Protein AF-A0A7W1IMU9-F1 (afdb_monomer_lite)

Sequence (78 aa):
MKKKTKIISLKNHRATNPSNETLTIEKLKTFKALENLSEEEAQQMLLEIKVLSAVMIDLLNNQQKENSENDLTLNEAA

Secondary structure (DSSP, 8-state):
-----------------TT-PPP-HHHHTTSTTTTT--HHHHHHHHHHHHHHHHHHHHHHHHHHHHHHHHHHHHHS--

Structure (mmCIF, N/CA/C/O backbone):
data_AF-A0A7W1IMU9-F1
#
_entry.id   AF-A0A7W1IMU9-F1
#
loop_
_atom_site.group_PDB
_atom_site.id
_atom_site.type_symbol
_atom_site.label_atom_id
_atom_site.label_alt_id
_atom_site.label_comp_id
_atom_site.label_asym_id
_atom_site.label_entity_id
_atom_site.label_seq_id
_atom_site.pdbx_PDB_ins_code
_atom_site.Cartn_x
_atom_site.Cartn_y
_atom_site.Cartn_z
_atom_site.occupancy
_atom_site.B_iso_or_equiv
_atom_site.auth_seq_id
_atom_site.auth_comp_id
_atom_site.auth_asym_id
_atom_site.auth_atom_id
_atom_site.pdbx_PDB_model_num
ATOM 1 N N . MET A 1 1 ? -1.655 -42.429 -26.058 1.00 46.91 1 MET A N 1
ATOM 2 C CA . MET A 1 1 ? -2.501 -41.221 -26.219 1.00 46.91 1 MET A CA 1
ATOM 3 C C . MET A 1 1 ? -1.675 -39.996 -25.833 1.00 46.91 1 MET A C 1
ATOM 5 O O . MET A 1 1 ? -1.325 -39.867 -24.669 1.00 46.91 1 MET A O 1
ATOM 9 N N . LYS A 1 2 ? -1.272 -39.146 -26.789 1.00 46.66 2 LYS A N 1
ATOM 10 C CA . LYS A 1 2 ? -0.462 -37.946 -26.504 1.00 46.66 2 LYS A CA 1
ATOM 11 C C . LYS A 1 2 ? -1.402 -36.800 -26.106 1.00 46.66 2 LYS A C 1
ATOM 13 O O . LYS A 1 2 ? -2.166 -36.328 -26.944 1.00 46.66 2 LYS A O 1
ATOM 18 N N . LYS A 1 3 ? -1.394 -36.394 -24.832 1.00 51.34 3 LYS A N 1
ATOM 19 C CA . LYS A 1 3 ? -2.183 -35.250 -24.347 1.00 51.34 3 LYS A CA 1
ATOM 20 C C . LYS A 1 3 ? -1.560 -33.970 -24.912 1.00 51.34 3 LYS A C 1
ATOM 22 O O . LYS A 1 3 ? -0.450 -33.611 -24.537 1.00 51.34 3 LYS A O 1
ATOM 27 N N . LYS A 1 4 ? -2.241 -33.316 -25.857 1.00 55.72 4 LYS A N 1
ATOM 28 C CA . LYS A 1 4 ? -1.853 -31.987 -26.344 1.00 55.72 4 LYS A CA 1
ATOM 29 C C . LYS A 1 4 ? -2.200 -30.976 -25.251 1.00 55.72 4 LYS A C 1
ATOM 31 O O . LYS A 1 4 ? -3.370 -30.644 -25.076 1.00 55.72 4 LYS A O 1
ATOM 36 N N . THR A 1 5 ? -1.204 -30.526 -24.496 1.00 59.56 5 THR A N 1
ATOM 37 C CA . THR A 1 5 ? -1.373 -29.431 -23.536 1.00 59.56 5 THR A CA 1
ATOM 38 C C . THR A 1 5 ? -1.606 -28.150 -24.326 1.00 59.56 5 THR A C 1
ATOM 40 O O . THR A 1 5 ? -0.709 -27.648 -24.999 1.00 59.56 5 THR A O 1
ATOM 43 N N . LYS A 1 6 ? -2.843 -27.654 -24.314 1.00 65.56 6 LYS A N 1
ATOM 44 C CA . LYS A 1 6 ? -3.200 -26.379 -24.933 1.00 65.56 6 LYS A CA 1
ATOM 45 C C . LYS A 1 6 ? -2.632 -25.276 -24.039 1.00 65.56 6 LYS A C 1
ATOM 47 O O . LYS A 1 6 ? -3.135 -25.077 -22.939 1.00 65.56 6 LYS A O 1
ATOM 52 N N . ILE A 1 7 ? -1.563 -24.615 -24.478 1.00 64.94 7 ILE A N 1
ATOM 53 C CA . ILE A 1 7 ? -1.025 -23.439 -23.787 1.00 64.94 7 ILE A CA 1
ATOM 54 C C . ILE A 1 7 ? -2.082 -22.340 -23.915 1.00 64.94 7 ILE A C 1
ATOM 56 O O . ILE A 1 7 ? -2.413 -21.912 -25.020 1.00 64.94 7 ILE A O 1
ATOM 60 N N . ILE A 1 8 ? -2.677 -21.947 -22.792 1.00 58.72 8 ILE A N 1
ATOM 61 C CA . ILE A 1 8 ? -3.651 -20.859 -22.747 1.00 58.72 8 ILE A CA 1
ATOM 62 C C . ILE A 1 8 ? -2.846 -19.580 -22.532 1.00 58.72 8 ILE A C 1
ATOM 64 O O . ILE A 1 8 ? -2.214 -19.416 -21.493 1.00 58.72 8 ILE A O 1
ATOM 68 N N . SER A 1 9 ? -2.844 -18.696 -23.529 1.00 54.16 9 SER A N 1
ATOM 69 C CA . SER A 1 9 ? -2.290 -17.350 -23.387 1.00 54.16 9 SER A CA 1
ATOM 70 C C . SER A 1 9 ? -3.069 -16.625 -22.290 1.00 54.16 9 SER A C 1
ATOM 72 O O . SER A 1 9 ? -4.290 -16.456 -22.393 1.00 54.16 9 SER A O 1
ATOM 74 N N . LEU A 1 10 ? -2.375 -16.244 -21.217 1.00 57.00 10 LEU A N 1
ATOM 75 C CA . LEU A 1 10 ? -2.916 -15.327 -20.225 1.00 57.00 10 LEU A CA 1
ATOM 76 C C . LEU A 1 10 ? -3.161 -14.012 -20.959 1.00 57.00 10 LEU A C 1
ATOM 78 O O . LEU A 1 10 ? -2.220 -13.325 -21.348 1.00 57.00 10 LEU A O 1
ATOM 82 N N . LYS A 1 11 ? -4.434 -13.696 -21.219 1.00 52.16 11 LYS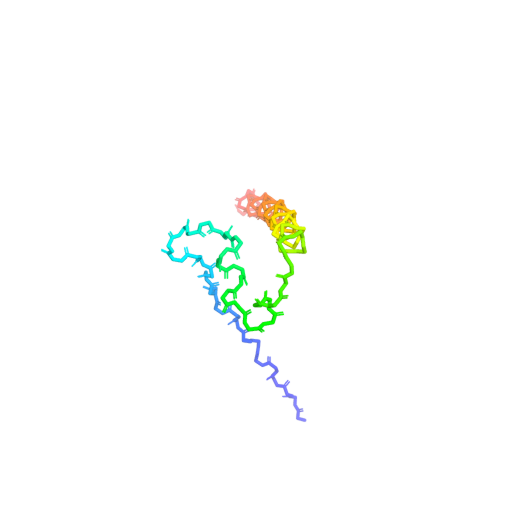 A N 1
ATOM 83 C CA . LYS A 1 11 ? -4.811 -12.389 -21.757 1.00 52.16 11 LYS A CA 1
ATOM 84 C C . LYS A 1 11 ? -4.188 -11.337 -20.847 1.00 52.16 11 LYS A C 1
ATOM 86 O O . LYS A 1 11 ? -4.336 -11.438 -19.630 1.00 52.16 11 LYS A O 1
ATOM 91 N N . ASN A 1 12 ? -3.516 -10.352 -21.441 1.00 48.44 12 ASN A N 1
ATOM 92 C CA . ASN A 1 12 ? -2.989 -9.183 -20.747 1.00 48.44 12 ASN A CA 1
ATOM 93 C C . ASN A 1 12 ? -4.146 -8.431 -20.078 1.00 48.44 12 ASN A C 1
ATOM 95 O O . ASN A 1 12 ? -4.687 -7.470 -20.624 1.00 48.44 12 ASN A O 1
ATOM 99 N N . HIS A 1 13 ? -4.553 -8.870 -18.891 1.00 47.84 13 HIS A N 1
ATOM 100 C CA . HIS A 1 13 ? -5.319 -8.043 -17.987 1.00 47.84 13 HIS A CA 1
ATOM 101 C C . HIS A 1 13 ? -4.349 -6.970 -17.514 1.00 47.84 13 HIS A C 1
ATOM 103 O O . HIS A 1 13 ? -3.585 -7.175 -16.575 1.00 47.84 13 HIS A O 1
ATOM 109 N N . ARG A 1 14 ? -4.350 -5.822 -18.204 1.00 45.53 14 ARG A N 1
ATOM 110 C CA . ARG A 1 14 ? -3.888 -4.570 -17.612 1.00 45.53 14 ARG A CA 1
ATOM 111 C C . ARG A 1 14 ? -4.737 -4.372 -16.361 1.00 45.53 14 ARG A C 1
ATOM 113 O O . ARG A 1 14 ? -5.827 -3.816 -16.428 1.00 45.53 14 ARG A O 1
ATOM 120 N N . ALA A 1 15 ? -4.254 -4.858 -15.225 1.00 47.44 15 ALA A N 1
ATOM 121 C CA . ALA A 1 15 ? -4.713 -4.418 -13.923 1.00 47.44 15 ALA A CA 1
ATOM 122 C C . ALA A 1 15 ? -4.166 -2.999 -13.715 1.00 47.44 15 ALA A C 1
ATOM 124 O O . ALA A 1 15 ? -3.313 -2.746 -12.874 1.00 47.44 15 ALA A O 1
ATOM 125 N N . THR A 1 16 ? -4.584 -2.067 -14.567 1.00 51.91 16 THR A N 1
ATOM 126 C CA . THR A 1 16 ? -4.415 -0.647 -14.305 1.00 51.91 16 THR A CA 1
ATOM 127 C C . THR A 1 16 ? -5.458 -0.294 -13.267 1.00 51.91 16 THR A C 1
ATOM 129 O O . THR A 1 16 ? -6.638 -0.534 -13.513 1.00 51.91 16 THR A O 1
ATOM 132 N N . ASN A 1 17 ? -5.029 0.256 -12.129 1.00 52.47 17 ASN A N 1
ATOM 133 C CA . ASN A 1 17 ? -5.905 0.996 -11.227 1.00 52.47 17 ASN A CA 1
ATOM 134 C C . ASN A 1 17 ? -6.675 2.017 -12.088 1.00 52.47 17 ASN A C 1
ATOM 136 O O . ASN A 1 17 ? -6.058 2.973 -12.560 1.00 52.47 17 ASN A O 1
ATOM 140 N N . PRO A 1 18 ? -7.973 1.803 -12.371 1.00 50.97 18 PRO A N 1
ATOM 141 C CA . PRO A 1 18 ? -8.693 2.593 -13.367 1.00 50.97 18 PRO A CA 1
ATOM 142 C C . PRO A 1 18 ? -8.865 4.057 -12.938 1.00 50.97 18 PRO A C 1
ATOM 144 O O . PRO A 1 18 ? -9.213 4.895 -13.764 1.00 50.97 18 PRO A O 1
ATOM 147 N N . SER A 1 19 ? -8.581 4.366 -11.669 1.00 61.41 19 SER A N 1
ATOM 148 C CA . SER A 1 19 ? -8.825 5.667 -11.052 1.00 61.41 19 SER A CA 1
ATOM 149 C C . SER A 1 19 ? -7.547 6.446 -10.712 1.00 61.41 19 SER A C 1
ATOM 151 O O . SER A 1 19 ? -7.658 7.558 -10.208 1.00 61.41 19 SER A O 1
ATOM 153 N N . ASN A 1 20 ? -6.341 5.883 -10.919 1.00 65.81 20 ASN A N 1
ATOM 154 C CA . ASN A 1 20 ? -5.074 6.432 -10.386 1.00 65.81 20 ASN A CA 1
ATOM 155 C C . ASN A 1 20 ? -5.149 6.803 -8.891 1.00 65.81 20 ASN A C 1
ATOM 157 O O . ASN A 1 20 ? -4.463 7.705 -8.413 1.00 65.81 20 ASN A O 1
ATOM 161 N N . GLU A 1 21 ? -6.007 6.123 -8.135 1.00 71.81 21 GLU A N 1
ATOM 162 C CA . GLU A 1 21 ? -6.205 6.452 -6.735 1.00 71.81 21 GLU A CA 1
ATOM 163 C C . GLU A 1 21 ? -5.003 6.004 -5.908 1.00 71.81 21 GLU A C 1
ATOM 165 O O . GLU A 1 21 ? -4.656 4.822 -5.889 1.00 71.81 21 GLU A O 1
ATOM 170 N N . THR A 1 22 ? -4.409 6.938 -5.171 1.00 81.69 22 THR A N 1
ATOM 171 C CA . THR A 1 22 ? -3.372 6.622 -4.191 1.00 81.69 22 THR A CA 1
ATOM 172 C C . THR A 1 22 ? -3.960 5.763 -3.074 1.00 81.69 22 THR A C 1
ATOM 174 O O . THR A 1 22 ? -5.041 6.058 -2.546 1.00 81.69 22 THR A O 1
ATOM 177 N N . LEU A 1 23 ? -3.233 4.712 -2.692 1.00 86.06 23 LEU A N 1
ATOM 178 C CA . LEU A 1 23 ? -3.538 3.929 -1.501 1.00 86.06 23 LEU A C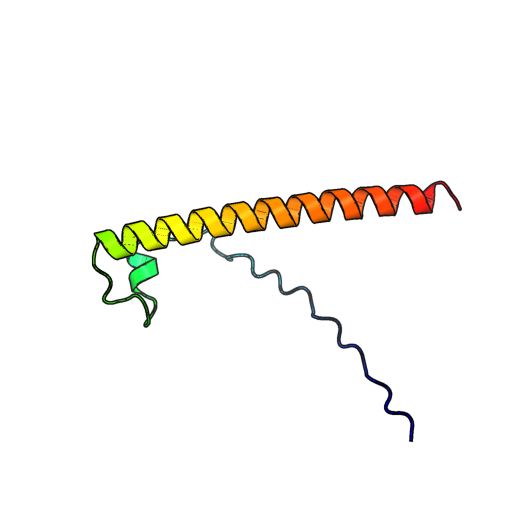A 1
ATOM 179 C C . LEU A 1 23 ? -3.281 4.792 -0.254 1.00 86.06 23 LEU A C 1
ATOM 181 O O . LEU A 1 23 ? -2.160 5.249 -0.023 1.00 86.06 23 LEU A O 1
ATOM 185 N N . THR A 1 24 ? -4.332 5.033 0.525 1.00 91.31 24 THR A N 1
ATOM 186 C CA . THR A 1 24 ? -4.294 5.731 1.818 1.00 91.31 24 THR A CA 1
ATOM 187 C C . THR A 1 24 ? -4.525 4.735 2.950 1.00 91.31 24 THR A C 1
ATOM 189 O O . THR A 1 24 ? -4.974 3.617 2.705 1.00 91.31 24 THR A O 1
ATOM 192 N N . ILE A 1 25 ? -4.257 5.138 4.194 1.00 93.25 25 ILE A N 1
ATOM 193 C CA . ILE A 1 25 ? -4.545 4.312 5.379 1.00 93.25 25 ILE A CA 1
ATOM 194 C C . ILE A 1 25 ? -6.042 4.010 5.483 1.00 93.25 25 ILE A C 1
ATOM 196 O O . ILE A 1 25 ? -6.422 2.866 5.709 1.00 93.25 25 ILE A O 1
ATOM 200 N N . GLU A 1 26 ? -6.895 5.006 5.238 1.00 92.38 26 GLU A N 1
ATOM 201 C CA . GLU A 1 26 ? -8.350 4.819 5.246 1.00 92.38 26 GLU A CA 1
ATOM 202 C C . GLU A 1 26 ? -8.783 3.743 4.249 1.00 92.38 26 GLU A C 1
ATOM 204 O O . GLU A 1 26 ? -9.544 2.847 4.601 1.00 92.38 26 GLU A O 1
ATOM 209 N N . LYS A 1 27 ? -8.232 3.766 3.029 1.00 90.44 27 LYS A N 1
ATOM 210 C CA . LYS A 1 27 ? -8.494 2.723 2.030 1.00 90.44 27 LYS A CA 1
ATOM 211 C C . LYS A 1 27 ? -7.910 1.382 2.428 1.00 90.44 27 LYS A C 1
ATOM 213 O O . LYS A 1 27 ? -8.564 0.365 2.225 1.00 90.44 27 LYS A O 1
ATOM 218 N N . LEU A 1 28 ? -6.710 1.366 3.002 1.00 91.00 28 LEU A N 1
ATOM 219 C CA . LEU A 1 28 ? -6.087 0.148 3.507 1.00 91.00 28 LEU A CA 1
ATOM 220 C C . LEU A 1 28 ? -6.995 -0.536 4.542 1.00 91.00 28 LEU A C 1
ATOM 222 O O . LEU A 1 28 ? -7.191 -1.744 4.482 1.00 91.00 28 LEU A O 1
ATOM 226 N N . LYS A 1 29 ? -7.641 0.242 5.413 1.00 92.81 29 LYS A N 1
ATOM 227 C CA . LYS A 1 29 ? -8.586 -0.258 6.420 1.00 92.81 29 LYS A CA 1
ATOM 228 C C . LYS A 1 29 ? -9.959 -0.661 5.854 1.00 92.81 29 LYS A C 1
ATOM 230 O O . LYS A 1 29 ? -10.744 -1.265 6.573 1.00 92.81 29 LYS A O 1
ATOM 235 N N . THR A 1 30 ? -10.257 -0.412 4.572 1.00 92.12 30 THR A N 1
ATOM 236 C CA . THR A 1 30 ? -11.478 -0.954 3.927 1.00 92.12 30 THR A CA 1
ATOM 237 C C . THR A 1 30 ? -11.353 -2.430 3.548 1.00 92.12 30 THR A C 1
ATOM 239 O O . THR A 1 30 ? -12.355 -3.092 3.267 1.00 92.12 30 THR A O 1
ATOM 242 N N . PHE A 1 31 ? -10.132 -2.972 3.531 1.00 89.62 31 PHE A N 1
ATOM 243 C CA . PHE A 1 31 ? -9.902 -4.384 3.262 1.00 89.62 31 PHE A CA 1
ATOM 244 C C . PHE A 1 31 ? -10.144 -5.202 4.528 1.00 89.62 31 PHE A C 1
ATOM 246 O O . PHE A 1 31 ? -9.527 -4.960 5.560 1.00 89.62 31 PHE A O 1
ATOM 253 N N . LYS A 1 32 ? -10.972 -6.246 4.415 1.00 88.31 32 LYS A N 1
ATOM 254 C CA . LYS A 1 32 ? -11.424 -7.066 5.551 1.00 88.31 32 LYS A CA 1
ATOM 255 C C . LYS A 1 32 ? -10.304 -7.653 6.426 1.00 88.31 32 LYS A C 1
ATOM 257 O O . LYS A 1 32 ? -10.494 -7.914 7.604 1.00 88.31 32 LYS A O 1
ATOM 262 N N . ALA A 1 33 ? -9.126 -7.889 5.853 1.00 89.88 33 ALA A N 1
ATOM 263 C CA . ALA A 1 33 ? -7.977 -8.413 6.594 1.00 89.88 33 ALA A CA 1
ATOM 264 C C . ALA A 1 33 ? -7.205 -7.337 7.381 1.00 89.88 33 ALA A C 1
ATOM 266 O O . ALA A 1 33 ? -6.398 -7.680 8.237 1.00 89.88 33 ALA A O 1
ATOM 267 N N . LEU A 1 34 ? -7.424 -6.058 7.069 1.00 92.88 34 LEU A N 1
ATOM 268 C CA . LEU A 1 34 ? -6.613 -4.921 7.512 1.00 92.88 34 LEU A CA 1
ATOM 269 C C . LEU A 1 34 ? -7.433 -3.871 8.284 1.00 92.88 34 LEU A C 1
ATOM 271 O O . LEU A 1 34 ? -6.891 -2.871 8.743 1.00 92.88 34 LEU A O 1
ATOM 275 N N . GLU A 1 35 ? -8.739 -4.095 8.435 1.00 94.94 35 GLU A N 1
ATOM 276 C CA . GLU A 1 35 ? -9.694 -3.176 9.066 1.00 94.94 35 GLU A CA 1
ATOM 277 C C . GLU A 1 35 ? -9.386 -2.874 10.542 1.00 94.94 35 GLU A C 1
ATOM 279 O O . GLU A 1 35 ? -9.670 -1.776 11.016 1.00 94.94 35 GLU A O 1
ATOM 284 N N . ASN A 1 36 ? -8.750 -3.815 11.248 1.00 95.25 36 ASN A N 1
ATOM 285 C CA . ASN A 1 36 ? -8.457 -3.719 12.683 1.00 95.25 36 ASN A CA 1
ATOM 286 C C . ASN A 1 36 ? -7.000 -3.346 13.003 1.00 95.25 36 ASN A C 1
ATOM 288 O O . ASN A 1 36 ? -6.608 -3.421 14.166 1.00 95.25 36 ASN A O 1
ATOM 292 N N . LEU A 1 37 ? -6.192 -2.977 12.002 1.00 94.94 37 LEU A N 1
ATOM 293 C CA . LEU A 1 37 ? -4.816 -2.543 12.250 1.00 94.94 37 LEU A CA 1
ATOM 294 C C . LEU A 1 37 ? -4.792 -1.264 13.093 1.00 94.94 37 LEU A C 1
ATOM 296 O O . LEU A 1 37 ? -5.571 -0.328 12.851 1.00 94.94 37 LEU A O 1
ATOM 300 N N . SER A 1 38 ? -3.844 -1.191 14.030 1.00 96.38 38 SER A N 1
ATOM 301 C CA . SER A 1 38 ? -3.508 0.070 14.690 1.00 96.38 38 SER A CA 1
ATOM 302 C C . SER A 1 38 ? -3.065 1.108 13.653 1.00 96.38 38 SER A C 1
ATOM 304 O O . SER A 1 38 ? -2.808 0.804 12.484 1.00 96.38 38 SER A O 1
ATOM 306 N N . GLU A 1 39 ? -3.017 2.376 14.048 1.00 94.38 39 GLU A N 1
ATOM 307 C CA . GLU A 1 39 ? -2.569 3.423 13.132 1.00 94.38 39 GLU A CA 1
ATOM 308 C C . GLU A 1 39 ? -1.099 3.237 12.737 1.00 94.38 39 GLU A C 1
ATOM 310 O O . GLU A 1 39 ? -0.749 3.351 11.564 1.00 94.38 39 GLU A O 1
ATOM 315 N N . GLU A 1 40 ? -0.258 2.851 13.691 1.00 96.69 40 GLU A N 1
ATOM 316 C CA . GLU A 1 40 ? 1.158 2.558 13.481 1.00 96.69 40 GLU A CA 1
ATOM 317 C C . GLU A 1 40 ? 1.349 1.333 12.576 1.00 96.69 40 GLU A C 1
ATOM 319 O O . GLU A 1 40 ? 2.144 1.373 11.635 1.00 96.69 40 GLU A O 1
ATOM 324 N N . GLU A 1 41 ? 0.583 0.262 12.804 1.00 96.44 41 GLU A N 1
ATOM 325 C CA . GLU A 1 41 ? 0.612 -0.941 11.964 1.00 96.44 41 GLU A CA 1
ATOM 326 C C . GLU A 1 41 ? 0.169 -0.637 10.528 1.00 96.44 41 GLU A C 1
ATOM 328 O O . GLU A 1 41 ? 0.785 -1.096 9.564 1.00 96.44 41 GLU A O 1
ATOM 333 N N . ALA A 1 42 ? -0.874 0.181 10.363 1.00 95.62 42 ALA A N 1
ATOM 334 C CA . ALA A 1 42 ? -1.362 0.577 9.050 1.00 95.62 42 ALA A CA 1
ATOM 335 C C . ALA A 1 42 ? -0.372 1.492 8.308 1.00 95.62 42 ALA A C 1
ATOM 337 O O . ALA A 1 42 ? -0.207 1.358 7.092 1.00 95.62 42 ALA A O 1
ATOM 338 N N . GLN A 1 43 ? 0.323 2.388 9.018 1.00 95.69 43 GLN A N 1
ATOM 339 C CA . GLN A 1 43 ? 1.402 3.205 8.452 1.00 95.69 43 GLN A CA 1
ATOM 340 C C . GLN A 1 43 ? 2.566 2.341 7.967 1.00 95.69 43 GLN A C 1
ATOM 342 O O . GLN A 1 43 ? 3.034 2.519 6.838 1.00 95.69 43 GLN A O 1
ATOM 347 N N . GLN A 1 44 ? 2.994 1.383 8.791 1.00 96.38 44 GLN A N 1
ATOM 348 C CA . GLN A 1 44 ? 4.066 0.456 8.449 1.00 96.38 44 GLN A CA 1
ATOM 349 C C . GLN A 1 44 ? 3.690 -0.400 7.234 1.00 96.38 44 GLN A C 1
ATOM 351 O O . GLN A 1 44 ? 4.448 -0.484 6.269 1.00 96.38 44 GLN A O 1
ATOM 356 N N . MET A 1 45 ? 2.479 -0.955 7.216 1.00 95.44 45 MET A N 1
ATOM 357 C CA . MET A 1 45 ? 2.006 -1.759 6.093 1.00 95.44 45 MET A CA 1
ATOM 358 C C . MET A 1 45 ? 1.880 -0.946 4.801 1.00 95.44 45 MET A C 1
ATOM 360 O O . MET A 1 45 ? 2.245 -1.416 3.722 1.00 95.44 45 MET A O 1
ATOM 364 N N . LEU A 1 46 ? 1.402 0.299 4.885 1.00 94.38 46 LEU A N 1
ATOM 365 C CA . LEU A 1 46 ? 1.345 1.185 3.726 1.00 94.38 46 LEU A CA 1
ATOM 366 C C . LEU A 1 46 ? 2.745 1.462 3.158 1.00 94.38 46 LEU A C 1
ATOM 368 O O . LEU A 1 46 ? 2.912 1.520 1.937 1.00 94.38 46 LEU A O 1
ATOM 372 N N . LEU A 1 47 ? 3.745 1.639 4.024 1.00 94.94 47 LEU A N 1
ATOM 373 C CA . LEU A 1 47 ? 5.135 1.805 3.611 1.00 94.94 47 LEU A CA 1
ATOM 374 C C . LEU A 1 47 ? 5.661 0.546 2.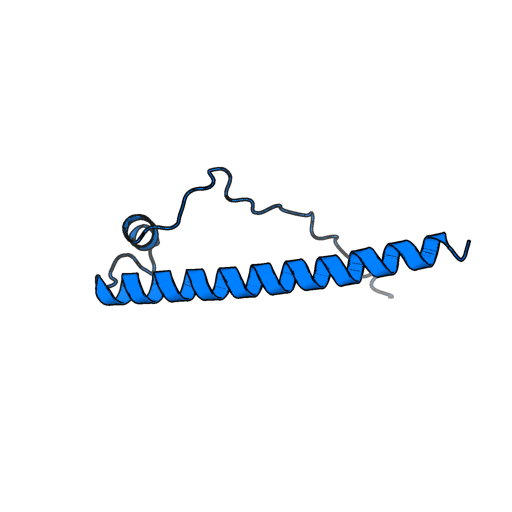910 1.00 94.94 47 LEU A C 1
ATOM 376 O O . LEU A 1 47 ? 6.221 0.650 1.820 1.00 94.94 47 LEU A O 1
ATOM 380 N N . GLU A 1 48 ? 5.430 -0.633 3.482 1.00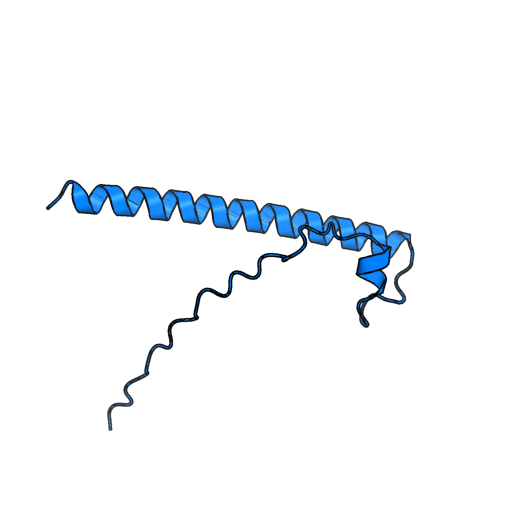 95.44 48 GLU A N 1
ATOM 381 C CA . GLU A 1 48 ? 5.853 -1.914 2.904 1.00 95.44 48 GLU A CA 1
ATOM 382 C C . GLU A 1 48 ? 5.244 -2.154 1.518 1.00 95.44 48 GLU A C 1
ATOM 384 O O . GLU A 1 48 ? 5.958 -2.512 0.579 1.00 95.44 48 GLU A O 1
ATOM 389 N N . ILE A 1 49 ? 3.950 -1.866 1.347 1.00 93.38 49 ILE A N 1
ATOM 390 C CA . ILE A 1 49 ? 3.272 -1.961 0.046 1.00 93.38 49 ILE A CA 1
ATOM 391 C C . ILE A 1 49 ? 3.908 -1.007 -0.971 1.00 93.38 49 ILE A C 1
ATOM 393 O O . ILE A 1 49 ? 4.118 -1.391 -2.125 1.00 93.38 49 ILE A O 1
ATOM 397 N N . LYS A 1 50 ? 4.234 0.229 -0.571 1.00 90.56 50 LYS A N 1
ATOM 398 C CA . LYS A 1 50 ? 4.892 1.209 -1.453 1.00 90.56 50 LYS A CA 1
ATOM 399 C C . LYS A 1 50 ? 6.281 0.743 -1.879 1.00 90.56 50 LYS A C 1
ATOM 401 O O . LYS A 1 50 ? 6.601 0.829 -3.062 1.00 90.56 50 LYS A O 1
ATOM 406 N N . VAL A 1 51 ? 7.077 0.223 -0.945 1.00 94.69 51 VAL A N 1
ATOM 407 C CA . VAL A 1 51 ? 8.419 -0.303 -1.232 1.00 94.69 51 VAL A CA 1
ATOM 408 C C . VAL A 1 51 ? 8.334 -1.492 -2.186 1.00 94.69 51 VAL A C 1
ATOM 410 O O . VAL A 1 51 ? 9.013 -1.500 -3.211 1.00 94.69 51 VAL A O 1
ATOM 413 N N . LEU A 1 52 ? 7.453 -2.458 -1.912 1.00 94.25 52 LEU A N 1
ATOM 414 C CA . LEU A 1 52 ? 7.251 -3.612 -2.787 1.00 94.25 52 LEU A CA 1
ATOM 415 C C . LEU A 1 52 ? 6.812 -3.188 -4.193 1.00 94.25 52 LEU A C 1
ATOM 417 O O . LEU A 1 52 ? 7.333 -3.696 -5.184 1.00 94.25 52 LEU A O 1
ATOM 421 N N . SER A 1 53 ? 5.882 -2.236 -4.282 1.00 90.50 53 SER A N 1
ATOM 422 C CA . SER A 1 53 ? 5.399 -1.711 -5.562 1.00 90.50 53 SER A CA 1
ATOM 423 C C . SER A 1 53 ? 6.524 -1.052 -6.360 1.00 90.50 53 SER A C 1
ATOM 425 O O . SER A 1 53 ? 6.625 -1.286 -7.560 1.00 90.50 53 SER A O 1
ATOM 427 N N . ALA A 1 54 ? 7.394 -0.276 -5.706 1.00 89.12 54 ALA A N 1
ATOM 428 C CA . ALA A 1 54 ? 8.555 0.333 -6.352 1.00 89.12 54 ALA A CA 1
ATOM 429 C C . ALA A 1 54 ? 9.518 -0.732 -6.901 1.00 89.12 54 ALA A C 1
ATOM 431 O O . ALA A 1 54 ? 9.868 -0.688 -8.077 1.00 89.12 54 ALA A O 1
ATOM 432 N N . VAL A 1 55 ? 9.847 -1.750 -6.097 1.00 94.00 55 VAL A N 1
ATOM 433 C CA . VAL A 1 55 ? 10.704 -2.868 -6.529 1.00 94.00 55 VAL A CA 1
ATOM 434 C C . VAL A 1 55 ? 10.092 -3.621 -7.715 1.00 94.00 55 VAL A C 1
ATOM 436 O O . VAL A 1 55 ? 10.800 -3.966 -8.660 1.00 94.00 55 VAL A O 1
ATOM 439 N N . MET A 1 56 ? 8.776 -3.863 -7.703 1.00 89.56 56 MET A N 1
ATOM 440 C CA . MET A 1 56 ? 8.092 -4.504 -8.830 1.00 89.56 56 MET A CA 1
ATOM 441 C C . MET A 1 56 ? 8.130 -3.644 -10.095 1.00 89.56 56 MET A C 1
ATOM 443 O O . MET A 1 56 ? 8.362 -4.178 -11.176 1.00 89.56 56 MET A O 1
ATOM 447 N N . ILE A 1 57 ? 7.917 -2.331 -9.977 1.00 88.00 57 ILE A N 1
ATOM 448 C CA . ILE A 1 57 ? 7.999 -1.404 -11.112 1.00 88.00 57 ILE A CA 1
ATOM 449 C C . ILE A 1 57 ? 9.411 -1.416 -11.702 1.00 88.00 57 ILE A C 1
ATOM 451 O O . ILE A 1 57 ? 9.553 -1.545 -12.917 1.00 88.00 57 ILE A O 1
ATOM 455 N N . ASP A 1 58 ? 10.445 -1.354 -10.865 1.00 87.81 58 ASP A N 1
ATOM 456 C CA . ASP A 1 58 ? 11.837 -1.398 -11.317 1.00 87.81 58 ASP A CA 1
ATOM 457 C C . ASP A 1 58 ? 12.160 -2.717 -12.027 1.00 87.81 58 ASP A C 1
ATOM 459 O O . ASP A 1 58 ? 12.748 -2.712 -13.110 1.00 87.81 58 ASP A O 1
ATOM 463 N N . LEU A 1 59 ? 11.715 -3.849 -11.473 1.00 89.62 59 LEU A N 1
ATOM 464 C CA . LEU A 1 59 ? 11.884 -5.159 -12.101 1.00 89.62 59 LEU A CA 1
ATOM 465 C C . LEU A 1 59 ? 11.194 -5.230 -13.471 1.00 89.62 59 LEU A C 1
ATOM 467 O O . LEU A 1 59 ? 11.804 -5.678 -14.441 1.00 89.62 59 LEU A O 1
ATOM 471 N N . LEU A 1 60 ? 9.942 -4.775 -13.562 1.00 85.25 60 LEU A N 1
ATOM 472 C CA . LEU A 1 60 ? 9.181 -4.768 -14.813 1.00 85.25 60 LEU A CA 1
ATOM 473 C C . LEU A 1 60 ? 9.822 -3.850 -15.859 1.00 85.25 60 LEU A C 1
ATOM 475 O O . LEU A 1 60 ? 9.918 -4.226 -17.027 1.00 85.25 60 LEU A O 1
ATOM 479 N N . ASN A 1 61 ? 10.308 -2.680 -15.445 1.00 83.69 61 ASN A N 1
ATOM 480 C CA . ASN A 1 61 ? 11.006 -1.748 -16.328 1.00 83.69 61 ASN A CA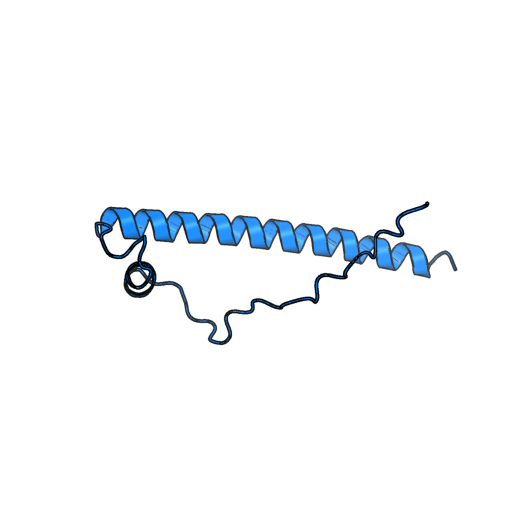 1
ATOM 481 C C . ASN A 1 61 ? 12.329 -2.336 -16.841 1.00 83.69 61 ASN A C 1
ATOM 483 O O . ASN A 1 61 ? 12.657 -2.171 -18.016 1.00 83.69 61 ASN A O 1
ATOM 487 N N . ASN A 1 62 ? 13.076 -3.048 -15.994 1.00 80.62 62 ASN A N 1
ATOM 488 C CA . ASN A 1 62 ? 14.321 -3.704 -16.398 1.00 80.62 62 ASN A CA 1
ATOM 489 C C . ASN A 1 62 ? 14.060 -4.857 -17.381 1.00 80.62 62 ASN A C 1
ATOM 491 O O . ASN A 1 62 ? 14.721 -4.932 -18.413 1.00 80.62 62 ASN A O 1
ATOM 495 N N . GLN A 1 63 ? 13.032 -5.677 -17.143 1.00 77.88 63 GLN A N 1
ATOM 496 C CA . GLN A 1 63 ? 12.625 -6.732 -18.082 1.00 77.88 63 GLN A CA 1
ATOM 497 C C . GLN A 1 63 ? 12.125 -6.176 -19.425 1.00 77.88 63 GLN A C 1
ATOM 499 O O . GLN A 1 63 ? 12.334 -6.787 -20.472 1.00 77.88 63 GLN A O 1
ATOM 504 N N . GLN A 1 64 ? 11.457 -5.019 -19.428 1.00 70.19 64 GLN A N 1
ATOM 505 C CA . GLN A 1 64 ? 11.037 -4.369 -20.671 1.00 70.19 64 GLN A CA 1
ATOM 506 C C . GLN A 1 64 ? 12.218 -3.841 -21.487 1.00 70.19 64 GLN A C 1
ATOM 508 O O . GLN A 1 64 ? 12.187 -3.956 -22.711 1.00 70.19 64 GLN A O 1
ATOM 513 N N . LYS A 1 65 ? 13.258 -3.301 -20.839 1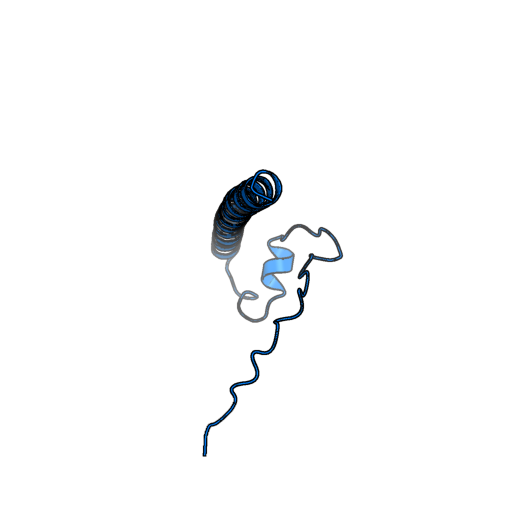.00 65.62 65 LYS A N 1
ATOM 514 C CA . LYS A 1 65 ? 14.483 -2.871 -21.530 1.00 65.62 65 LYS A CA 1
ATOM 515 C C . LYS A 1 65 ? 15.179 -4.049 -22.214 1.00 65.62 65 LYS A C 1
ATOM 517 O O . LYS A 1 65 ? 15.446 -3.967 -23.406 1.00 65.62 65 LYS A O 1
ATOM 522 N N . GLU A 1 66 ? 15.355 -5.167 -21.510 1.00 59.97 66 GLU A N 1
ATOM 523 C CA . GLU A 1 66 ? 15.985 -6.373 -22.074 1.00 59.97 66 GLU A CA 1
ATOM 524 C C . GLU A 1 66 ? 15.175 -6.984 -23.233 1.00 59.97 66 GLU A C 1
ATOM 526 O O . GLU A 1 66 ? 15.738 -7.419 -24.238 1.00 59.97 66 GLU A O 1
ATOM 531 N N . ASN A 1 67 ? 13.842 -6.982 -23.143 1.00 56.50 67 ASN A N 1
ATOM 532 C CA . ASN A 1 67 ? 12.989 -7.464 -24.235 1.00 56.50 67 ASN A CA 1
ATOM 533 C C . ASN A 1 67 ? 12.957 -6.511 -25.442 1.00 56.50 67 ASN A C 1
ATOM 535 O O . ASN A 1 67 ? 12.782 -6.975 -26.565 1.00 56.50 67 ASN A O 1
ATOM 539 N N . SER A 1 68 ? 13.137 -5.203 -25.232 1.00 56.91 68 SER A N 1
ATOM 540 C CA . SER A 1 68 ? 13.172 -4.213 -26.320 1.00 56.91 68 SER A CA 1
ATOM 541 C C . SER A 1 68 ? 14.497 -4.243 -27.090 1.00 56.91 68 SER A C 1
ATOM 543 O O . SER A 1 68 ? 14.504 -4.017 -28.297 1.00 56.91 68 SER A O 1
ATOM 545 N N . GLU A 1 69 ? 15.616 -4.554 -26.426 1.00 54.91 69 GLU A N 1
ATOM 546 C CA . GLU A 1 69 ? 16.924 -4.701 -27.085 1.00 54.91 69 GLU A CA 1
ATOM 547 C C . GLU A 1 69 ? 17.025 -5.993 -27.913 1.00 54.91 69 GLU A C 1
ATOM 549 O O . GLU A 1 69 ? 17.603 -5.991 -29.000 1.00 54.91 69 GLU A O 1
ATOM 554 N N . ASN A 1 70 ? 16.395 -7.086 -27.470 1.00 50.22 70 ASN A N 1
ATOM 555 C CA . ASN A 1 70 ? 16.378 -8.339 -28.233 1.00 50.22 70 ASN A CA 1
ATOM 556 C C . ASN A 1 70 ? 15.540 -8.265 -29.525 1.00 50.22 70 ASN A C 1
ATOM 558 O O . ASN A 1 70 ? 15.858 -8.961 -30.486 1.00 50.22 70 ASN A O 1
ATOM 562 N N . ASP A 1 71 ? 14.518 -7.407 -29.594 1.00 45.62 71 ASP A N 1
ATOM 563 C CA . ASP A 1 71 ? 13.668 -7.250 -30.790 1.00 45.62 71 ASP A CA 1
ATOM 564 C C . ASP A 1 71 ? 14.370 -6.448 -31.912 1.00 45.62 71 ASP A C 1
ATOM 566 O O . ASP A 1 71 ? 14.096 -6.629 -33.099 1.00 45.62 71 ASP A O 1
ATOM 570 N N . LEU A 1 72 ? 15.346 -5.601 -31.558 1.00 49.34 72 LEU A N 1
ATOM 571 C CA . LEU A 1 72 ? 16.166 -4.851 -32.520 1.00 49.34 72 LEU A CA 1
ATOM 572 C C . LEU A 1 72 ? 17.214 -5.735 -33.218 1.00 49.34 72 LEU A C 1
ATOM 574 O O . LEU A 1 72 ? 17.469 -5.558 -34.406 1.00 49.34 72 LEU A O 1
ATOM 578 N N . THR A 1 73 ? 17.771 -6.732 -32.524 1.00 49.69 73 THR A N 1
ATOM 579 C CA . THR A 1 73 ? 18.817 -7.609 -33.093 1.00 49.69 73 THR A CA 1
ATOM 580 C C . THR A 1 73 ? 18.296 -8.641 -34.101 1.00 49.69 73 THR A C 1
ATOM 582 O O . THR A 1 73 ? 19.071 -9.151 -34.909 1.00 49.69 73 THR A O 1
ATOM 585 N N . LEU A 1 74 ? 16.989 -8.932 -34.112 1.00 49.19 74 LEU A N 1
ATOM 586 C CA . LEU A 1 74 ? 16.370 -9.840 -35.089 1.00 49.19 74 LEU A CA 1
ATOM 587 C C . LEU A 1 74 ? 16.053 -9.165 -36.432 1.00 49.19 74 LEU A C 1
ATOM 589 O O . LEU A 1 74 ? 16.031 -9.847 -37.453 1.00 49.19 74 LEU A O 1
ATOM 593 N N . ASN A 1 75 ? 15.845 -7.845 -36.452 1.00 46.78 75 ASN A N 1
ATOM 594 C CA . ASN A 1 75 ? 15.558 -7.101 -37.685 1.00 46.78 75 ASN A CA 1
ATOM 595 C C . ASN A 1 75 ? 16.816 -6.669 -38.453 1.00 46.78 75 ASN A C 1
ATOM 597 O O . ASN A 1 75 ? 16.715 -6.367 -39.636 1.00 46.78 75 ASN A O 1
ATOM 601 N N . GLU A 1 76 ? 17.992 -6.648 -37.820 1.00 48.41 76 GLU A N 1
ATOM 602 C CA . GLU A 1 76 ? 19.261 -6.350 -38.508 1.00 48.41 76 GLU A CA 1
ATOM 603 C C . GLU A 1 76 ? 19.933 -7.597 -39.115 1.00 48.41 76 GLU A C 1
ATOM 605 O O . GLU A 1 76 ? 20.903 -7.477 -39.861 1.00 48.41 76 GLU A O 1
ATOM 610 N N . ALA A 1 77 ? 19.414 -8.796 -38.826 1.00 48.41 77 ALA A N 1
ATOM 611 C CA . ALA A 1 77 ? 19.938 -10.072 -39.317 1.00 48.41 77 ALA A CA 1
ATOM 612 C C . ALA A 1 77 ? 19.057 -10.749 -40.394 1.00 48.41 77 ALA A C 1
ATOM 614 O O . ALA A 1 77 ? 19.310 -11.912 -40.726 1.00 48.41 77 ALA A O 1
ATOM 615 N N . ALA A 1 78 ? 18.038 -10.054 -40.922 1.00 42.81 78 ALA A N 1
ATOM 616 C CA . ALA A 1 78 ? 17.113 -10.542 -41.955 1.00 42.81 78 ALA A CA 1
ATOM 617 C C . ALA A 1 78 ? 17.298 -9.825 -43.301 1.00 42.81 78 ALA A C 1
ATOM 619 O O . ALA A 1 78 ? 17.429 -8.581 -43.301 1.00 42.81 78 ALA A O 1
#

Radius of gyration: 20.27 Å; chains: 1; bounding box: 31×48×57 Å

pLDDT: mean 74.21, std 19.49, range [42.81, 96.69]

Foldseek 3Di:
DDDDDDPDPPPPPPPDPPPPDDDDLVNQLVDPVRVPDDPVRSVVVSVVVVVVVVVVVVVVVVVVVVVVVVVVVVVVVD